Protein AF-A3DI80-F1 (afdb_monomer)

Mean predicted align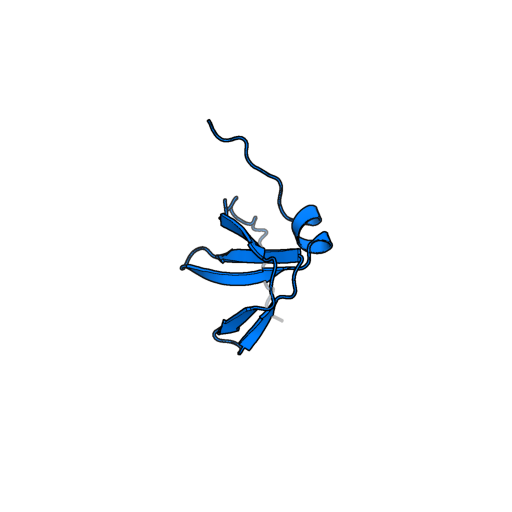ed error: 5.06 Å

Organism: Acetivibrio thermocellus (strain ATCC 27405 / DSM 1237 / JCM 9322 / NBRC 103400 / NCIMB 10682 / NRRL B-4536 / VPI 7372) (NCBI:txid203119)

Structure (mmCIF, N/CA/C/O backbone):
data_AF-A3DI80-F1
#
_entry.id   AF-A3DI80-F1
#
loop_
_atom_site.group_PDB
_atom_site.id
_atom_site.type_symbol
_atom_site.label_atom_id
_atom_site.label_alt_id
_atom_site.label_comp_id
_atom_site.label_asym_id
_atom_site.label_entity_id
_atom_site.label_seq_id
_atom_site.pdbx_PDB_ins_code
_atom_site.Cartn_x
_atom_site.Cartn_y
_atom_site.Cartn_z
_atom_site.occupancy
_atom_site.B_iso_or_equiv
_atom_site.auth_seq_id
_atom_site.auth_comp_id
_atom_site.auth_asym_id
_atom_site.auth_atom_id
_atom_site.pdbx_PDB_model_num
ATOM 1 N N . MET A 1 1 ? 25.033 13.429 29.081 1.00 55.25 1 MET A N 1
ATOM 2 C CA . MET A 1 1 ? 23.906 12.752 28.397 1.00 55.25 1 MET A CA 1
ATOM 3 C C . MET A 1 1 ? 22.758 13.740 28.275 1.00 55.25 1 MET A C 1
ATOM 5 O O . MET A 1 1 ? 22.262 14.187 29.299 1.00 55.25 1 MET A O 1
ATOM 9 N N . GLN A 1 2 ? 22.391 14.157 27.060 1.00 63.06 2 GLN A N 1
ATOM 10 C CA . GLN A 1 2 ? 21.248 15.058 26.874 1.00 63.06 2 G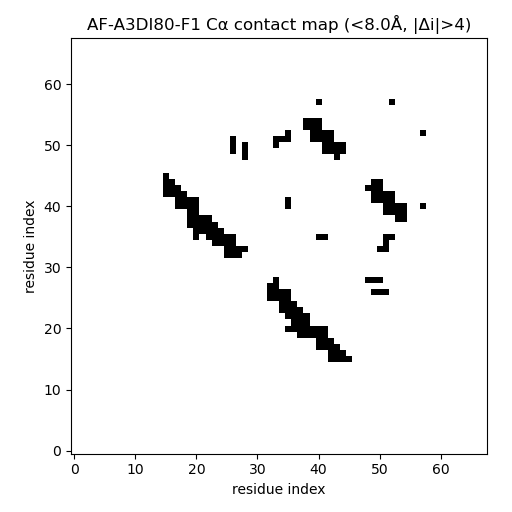LN A CA 1
ATOM 11 C C . GLN A 1 2 ? 19.943 14.276 27.077 1.00 63.06 2 GLN A C 1
ATOM 13 O O . GLN A 1 2 ? 19.709 13.273 26.406 1.00 63.06 2 GLN A O 1
ATOM 18 N N . ASN A 1 3 ? 19.105 14.721 28.015 1.00 70.50 3 ASN A N 1
ATOM 19 C CA . ASN A 1 3 ? 17.773 14.162 28.240 1.00 70.50 3 ASN A CA 1
ATOM 20 C C . ASN A 1 3 ? 16.871 14.491 27.042 1.00 70.50 3 ASN A C 1
ATOM 22 O O . ASN A 1 3 ? 16.334 15.594 26.942 1.00 70.50 3 ASN A O 1
ATOM 26 N N . ILE A 1 4 ? 16.685 13.534 26.130 1.00 80.88 4 ILE A N 1
ATOM 27 C CA . ILE A 1 4 ? 15.720 13.666 25.033 1.00 80.88 4 ILE A CA 1
ATOM 28 C C . ILE A 1 4 ? 14.307 13.589 25.628 1.00 80.88 4 ILE A C 1
ATOM 30 O O . ILE A 1 4 ? 13.871 12.537 26.100 1.00 80.88 4 ILE A O 1
ATOM 34 N N . ARG A 1 5 ? 13.565 14.703 25.603 1.00 83.44 5 ARG A N 1
ATOM 35 C CA . ARG A 1 5 ? 12.147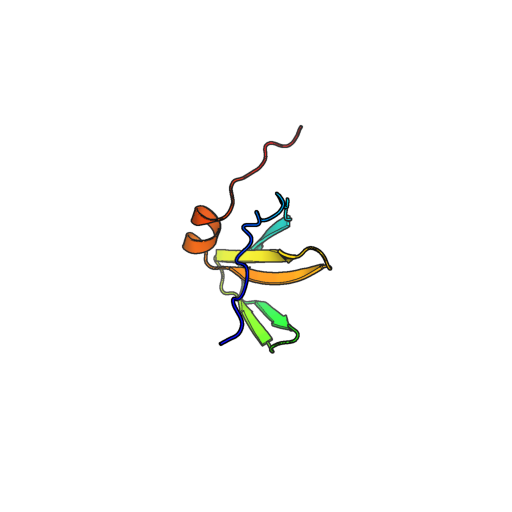 14.726 25.994 1.00 83.44 5 ARG A CA 1
ATOM 36 C C . ARG A 1 5 ? 11.312 13.993 24.941 1.00 83.44 5 ARG A C 1
ATOM 38 O O . ARG A 1 5 ? 11.116 14.496 23.838 1.00 83.44 5 ARG A O 1
ATOM 45 N N . LYS A 1 6 ? 10.785 12.818 25.291 1.00 89.19 6 LYS A N 1
ATOM 46 C CA . LYS A 1 6 ? 9.832 12.084 24.446 1.00 89.19 6 LYS A CA 1
ATOM 47 C C . LYS A 1 6 ? 8.473 12.795 24.444 1.00 89.19 6 LYS A C 1
ATOM 49 O O . LYS A 1 6 ? 7.933 13.105 25.503 1.00 89.19 6 LYS A O 1
ATOM 54 N N . ARG A 1 7 ? 7.904 13.018 23.257 1.00 93.69 7 ARG A N 1
ATOM 55 C CA . ARG A 1 7 ? 6.531 13.513 23.051 1.00 93.69 7 ARG A CA 1
ATOM 56 C C . ARG A 1 7 ? 5.733 12.450 22.301 1.00 93.69 7 ARG A C 1
ATOM 58 O O . ARG A 1 7 ? 6.289 11.752 21.457 1.00 93.69 7 ARG A O 1
ATOM 65 N N . LYS A 1 8 ? 4.446 12.318 22.621 1.00 93.19 8 LYS A N 1
ATOM 66 C CA . LYS A 1 8 ? 3.521 11.416 21.922 1.00 93.19 8 LYS A CA 1
ATOM 67 C C . LYS A 1 8 ? 2.763 12.203 20.851 1.00 93.19 8 LYS A C 1
ATOM 69 O O . LYS A 1 8 ? 2.378 13.343 21.095 1.00 93.19 8 LYS A O 1
ATOM 74 N N . PHE A 1 9 ? 2.539 11.586 19.697 1.00 93.94 9 PHE A N 1
ATOM 75 C CA . PHE A 1 9 ? 1.790 12.146 18.570 1.00 93.94 9 PHE A CA 1
ATOM 76 C C . PHE A 1 9 ? 0.826 11.078 18.035 1.00 93.94 9 PHE A C 1
ATOM 78 O O . PHE A 1 9 ? 1.074 9.888 18.217 1.00 93.94 9 PHE A O 1
ATOM 85 N N . ARG A 1 10 ? -0.261 11.496 17.377 1.00 93.81 10 ARG A N 1
ATOM 86 C CA . ARG A 1 10 ? -1.187 10.607 16.654 1.00 93.81 10 ARG A CA 1
ATOM 87 C C . ARG A 1 10 ? -1.084 10.872 15.155 1.00 93.81 10 ARG A C 1
ATOM 89 O O . ARG A 1 10 ? -0.893 12.025 14.763 1.00 93.81 10 ARG A O 1
ATOM 96 N N . LYS A 1 11 ? -1.238 9.838 14.325 1.00 87.62 11 LYS A N 1
ATOM 97 C CA . LYS A 1 11 ? -1.424 10.022 12.878 1.00 87.62 11 LYS A CA 1
ATOM 98 C C . LYS A 1 11 ? -2.758 10.748 12.658 1.00 87.62 11 LYS A C 1
ATOM 100 O O . LYS A 1 11 ? -3.714 10.510 13.396 1.00 87.62 11 LYS A O 1
ATOM 105 N N . LYS A 1 12 ? -2.815 11.669 11.694 1.00 87.50 12 LYS A N 1
ATOM 106 C CA . LYS A 1 12 ? -4.096 12.254 11.274 1.00 87.50 12 LYS A CA 1
ATOM 107 C C . LYS A 1 12 ? -4.964 11.153 10.637 1.00 87.50 12 LYS A C 1
ATOM 109 O O . LYS A 1 12 ? -4.385 10.262 10.012 1.00 87.50 12 LYS A O 1
ATOM 114 N N . PRO A 1 13 ? -6.300 11.197 10.776 1.00 86.38 13 PRO A N 1
ATOM 115 C CA . PRO A 1 13 ? -7.174 10.369 9.952 1.00 86.38 13 PRO A CA 1
ATOM 116 C C . PRO A 1 13 ? -7.011 10.829 8.499 1.00 86.38 13 PRO A C 1
ATOM 118 O O . PRO A 1 13 ? -7.152 12.018 8.214 1.00 86.38 13 PRO A O 1
ATOM 121 N N . ILE A 1 14 ? -6.607 9.922 7.612 1.00 89.81 14 ILE A N 1
ATOM 122 C CA . ILE A 1 14 ? -6.392 10.206 6.190 1.00 89.81 14 ILE A CA 1
ATOM 123 C C . ILE A 1 14 ? -7.312 9.269 5.421 1.00 89.81 14 ILE A C 1
ATOM 125 O O . ILE A 1 14 ? -7.154 8.054 5.521 1.00 89.81 14 ILE A O 1
ATOM 129 N N . ILE A 1 15 ? -8.249 9.854 4.681 1.00 92.25 15 ILE A N 1
ATOM 130 C CA . ILE A 1 15 ? -9.030 9.149 3.668 1.00 92.25 15 ILE A CA 1
ATOM 131 C C . ILE A 1 15 ? -8.142 9.028 2.432 1.00 92.25 15 ILE A C 1
ATOM 133 O O . ILE A 1 15 ? -7.464 9.987 2.059 1.00 92.25 15 ILE A O 1
ATOM 137 N N . ILE A 1 16 ? -8.103 7.837 1.850 1.00 94.00 16 ILE A N 1
ATOM 138 C CA . ILE A 1 16 ? -7.307 7.520 0.665 1.00 94.00 16 ILE A CA 1
ATOM 139 C C . ILE A 1 16 ? -8.218 6.960 -0.412 1.00 94.00 16 ILE A C 1
ATOM 141 O O . ILE A 1 16 ? -9.231 6.333 -0.108 1.00 94.00 16 ILE A O 1
ATOM 145 N N . GLU A 1 17 ? -7.808 7.136 -1.660 1.00 96.50 17 GLU A N 1
ATOM 146 C CA . GLU A 1 17 ? -8.352 6.377 -2.776 1.00 96.50 17 GLU A CA 1
ATOM 147 C C . GLU A 1 17 ? -7.485 5.141 -3.003 1.00 96.50 17 GLU A C 1
ATOM 149 O O . GLU A 1 17 ? -6.250 5.199 -2.946 1.00 96.50 17 GLU A O 1
ATOM 154 N N . ALA A 1 18 ? -8.131 4.013 -3.270 1.00 97.69 18 ALA A N 1
ATOM 155 C CA . ALA A 1 18 ? -7.445 2.807 -3.686 1.00 97.69 18 ALA A CA 1
ATOM 156 C C . ALA A 1 18 ? -8.338 1.959 -4.587 1.00 97.69 18 ALA A C 1
ATOM 158 O O . ALA A 1 18 ? -9.559 1.952 -4.447 1.00 97.69 18 ALA A O 1
ATOM 159 N N . TYR A 1 19 ? -7.714 1.203 -5.483 1.00 98.00 19 TYR A N 1
ATOM 160 C CA . TYR A 1 19 ? -8.399 0.223 -6.323 1.00 98.00 19 TYR A CA 1
ATOM 161 C C . TYR A 1 19 ? -7.589 -1.070 -6.387 1.00 98.00 19 TYR A C 1
ATOM 163 O O . TYR A 1 19 ? -6.367 -1.047 -6.245 1.00 98.00 19 TYR A O 1
ATOM 171 N N . GLN A 1 20 ? -8.247 -2.208 -6.605 1.00 98.44 20 GLN A N 1
ATOM 172 C CA . GLN A 1 20 ? -7.541 -3.460 -6.882 1.00 98.44 20 GLN A CA 1
ATOM 173 C C . GLN A 1 20 ? -7.222 -3.571 -8.367 1.00 98.44 20 GLN A C 1
ATOM 175 O O . GLN A 1 20 ? -8.083 -3.319 -9.210 1.00 98.44 20 GLN A O 1
ATOM 180 N N . THR A 1 21 ? -5.996 -3.973 -8.691 1.00 98.31 21 THR A N 1
ATOM 181 C CA . THR A 1 21 ? -5.624 -4.268 -10.076 1.00 98.31 21 THR A CA 1
ATOM 182 C C . THR A 1 21 ? -5.945 -5.713 -10.450 1.00 98.31 21 THR A C 1
ATOM 184 O O . THR A 1 21 ? -5.868 -6.615 -9.622 1.00 98.31 21 THR A O 1
ATOM 187 N N . ASP A 1 22 ? -6.274 -5.951 -11.713 1.00 98.44 22 ASP A N 1
ATOM 188 C CA . ASP A 1 22 ? -6.499 -7.267 -12.315 1.00 98.44 22 ASP A CA 1
ATOM 189 C C . ASP A 1 22 ? -5.300 -7.761 -13.146 1.00 98.44 22 ASP A C 1
ATOM 191 O O . ASP A 1 22 ? -5.319 -8.870 -13.681 1.00 98.44 22 ASP A O 1
ATOM 195 N N . LYS A 1 23 ? -4.237 -6.958 -13.241 1.00 98.38 23 LYS A N 1
ATOM 196 C CA . LYS A 1 23 ? -3.055 -7.218 -14.069 1.00 98.38 23 LYS A CA 1
ATOM 197 C C . LYS A 1 23 ? -1.771 -6.856 -13.332 1.00 98.38 23 LYS A C 1
ATOM 199 O O . LYS A 1 23 ? -1.785 -6.223 -12.282 1.00 98.38 23 LYS A O 1
ATOM 204 N N . GLU A 1 24 ? -0.635 -7.259 -13.890 1.00 98.50 24 GLU A N 1
ATOM 205 C CA . GLU A 1 24 ? 0.651 -6.784 -13.384 1.00 98.50 24 GLU A CA 1
ATOM 206 C C . GLU A 1 24 ? 0.857 -5.307 -13.757 1.00 98.50 24 GLU A C 1
ATOM 208 O O . GLU A 1 24 ? 0.673 -4.918 -14.913 1.00 98.50 24 GLU A O 1
ATOM 213 N N . ILE A 1 25 ? 1.248 -4.485 -12.780 1.00 98.00 25 ILE A N 1
ATOM 214 C CA . ILE A 1 25 ? 1.550 -3.057 -12.965 1.00 98.00 25 ILE A CA 1
ATOM 215 C C . ILE A 1 25 ? 2.925 -2.769 -12.362 1.00 98.00 25 ILE A C 1
ATOM 217 O O . ILE A 1 25 ? 3.230 -3.228 -11.262 1.00 98.00 25 ILE A O 1
ATOM 221 N N . ILE A 1 26 ? 3.751 -1.992 -13.064 1.00 98.31 26 ILE A N 1
ATOM 222 C CA . ILE A 1 26 ? 4.971 -1.409 -12.500 1.00 98.31 26 ILE A CA 1
ATOM 223 C C . ILE A 1 26 ? 4.693 0.052 -12.160 1.00 98.31 26 ILE A C 1
ATOM 225 O O . ILE A 1 26 ? 4.348 0.841 -13.039 1.00 98.31 26 ILE A O 1
ATOM 229 N N . ILE A 1 27 ? 4.841 0.401 -10.887 1.00 97.44 27 ILE A N 1
ATOM 230 C CA . ILE A 1 27 ? 4.679 1.757 -10.372 1.00 97.44 27 ILE A CA 1
ATOM 231 C C . ILE A 1 27 ? 6.068 2.328 -10.122 1.00 97.44 27 ILE A C 1
ATOM 233 O O . ILE A 1 27 ? 6.826 1.789 -9.319 1.00 97.44 27 ILE A O 1
ATOM 237 N N . ASN A 1 28 ? 6.411 3.415 -10.807 1.00 95.81 28 ASN A N 1
ATOM 238 C CA . ASN A 1 28 ? 7.682 4.098 -10.592 1.00 95.81 28 ASN A CA 1
ATOM 239 C C . ASN A 1 28 ? 7.562 5.018 -9.373 1.00 95.81 28 ASN A C 1
ATOM 241 O O . ASN A 1 28 ? 6.823 6.002 -9.426 1.00 95.81 28 ASN A O 1
ATOM 245 N N . THR A 1 29 ? 8.283 4.712 -8.294 1.00 92.94 29 THR A N 1
ATOM 246 C CA . THR A 1 29 ? 8.383 5.578 -7.109 1.00 92.94 29 THR A CA 1
ATOM 247 C C . THR A 1 29 ? 9.756 6.247 -7.038 1.00 92.94 29 THR A C 1
ATOM 249 O O . THR A 1 29 ? 10.640 5.979 -7.857 1.00 92.94 29 THR A O 1
ATOM 252 N N . MET A 1 30 ? 9.954 7.131 -6.055 1.00 90.44 30 MET A N 1
ATOM 253 C CA . MET A 1 30 ? 11.251 7.780 -5.819 1.00 90.44 30 MET A CA 1
ATOM 254 C C . MET A 1 30 ? 12.327 6.793 -5.347 1.00 90.44 30 MET A C 1
ATOM 256 O O . MET A 1 30 ? 13.514 7.002 -5.583 1.00 90.44 30 MET A O 1
ATOM 260 N N . GLU A 1 31 ? 11.910 5.714 -4.692 1.00 92.88 31 GLU A N 1
ATOM 261 C CA . GLU A 1 31 ? 12.754 4.630 -4.192 1.00 92.88 31 GLU A CA 1
ATOM 262 C C . GLU A 1 31 ? 13.036 3.564 -5.263 1.00 92.88 31 GLU A C 1
ATOM 264 O O . GLU A 1 31 ? 13.893 2.703 -5.060 1.00 92.88 31 GLU A O 1
ATOM 269 N N . GLY A 1 32 ? 12.335 3.623 -6.400 1.00 95.69 32 GLY A N 1
ATOM 270 C CA . GLY A 1 32 ? 12.496 2.721 -7.535 1.00 95.69 32 GLY A CA 1
ATOM 271 C C . GLY A 1 32 ? 11.176 2.127 -8.040 1.00 95.69 32 GLY A C 1
ATOM 272 O O . GLY A 1 32 ? 10.096 2.453 -7.550 1.00 95.69 32 GLY A O 1
ATOM 273 N N . PRO A 1 33 ? 11.232 1.257 -9.061 1.00 97.62 33 PRO A N 1
ATOM 274 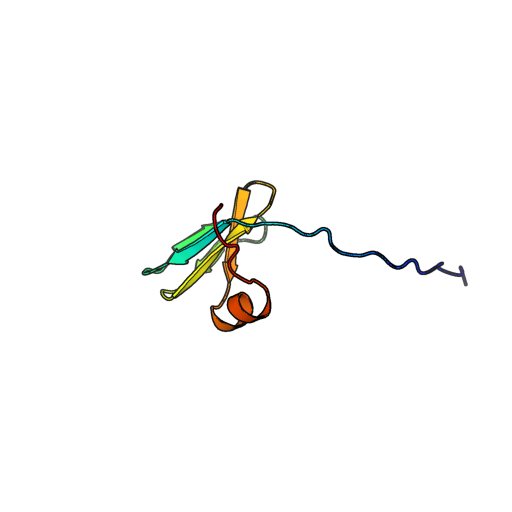C CA . PRO A 1 33 ? 10.045 0.592 -9.575 1.00 97.62 33 PRO A CA 1
ATOM 275 C C . PRO A 1 33 ? 9.528 -0.459 -8.585 1.00 97.62 33 PRO A C 1
ATOM 277 O O . PRO A 1 33 ? 10.268 -1.337 -8.139 1.00 97.62 33 PRO A O 1
ATOM 280 N N . LEU A 1 34 ? 8.231 -0.414 -8.297 1.00 98.00 34 LEU A N 1
ATOM 281 C CA . LEU A 1 34 ? 7.513 -1.411 -7.511 1.00 98.00 34 LEU A CA 1
ATOM 282 C C . LEU A 1 34 ? 6.559 -2.199 -8.403 1.00 98.00 34 LEU A C 1
ATOM 284 O O . LEU A 1 34 ? 5.869 -1.631 -9.246 1.00 98.00 34 LEU A O 1
ATOM 288 N N . LYS A 1 35 ? 6.488 -3.515 -8.197 1.00 98.38 35 LYS A N 1
ATOM 289 C CA . LYS A 1 35 ? 5.587 -4.401 -8.940 1.00 98.38 35 LYS A CA 1
ATOM 290 C C . LYS A 1 35 ? 4.322 -4.696 -8.136 1.00 98.38 35 LYS A C 1
ATOM 292 O O . LYS A 1 35 ? 4.406 -5.209 -7.022 1.00 98.38 35 LYS A O 1
ATOM 297 N N . ALA A 1 36 ? 3.168 -4.443 -8.741 1.00 98.56 36 ALA A N 1
ATOM 298 C CA . ALA A 1 36 ? 1.867 -4.940 -8.313 1.00 98.56 36 ALA A CA 1
ATOM 299 C C . ALA A 1 36 ? 1.512 -6.202 -9.108 1.00 98.56 36 ALA A C 1
ATOM 301 O O . ALA A 1 36 ? 1.777 -6.279 -10.310 1.00 98.56 36 ALA A O 1
ATOM 302 N N . SER A 1 37 ? 0.922 -7.190 -8.444 1.00 98.69 37 SER A N 1
ATOM 303 C CA . SER A 1 37 ? 0.335 -8.383 -9.070 1.00 98.69 37 SER A CA 1
ATOM 304 C C . SER A 1 37 ? -1.193 -8.262 -9.122 1.00 98.69 37 SER A C 1
ATOM 306 O O . SER A 1 37 ? -1.753 -7.517 -8.315 1.00 98.69 37 SER A O 1
ATOM 308 N N . PRO A 1 38 ? -1.886 -9.025 -9.989 1.00 98.75 38 PRO A N 1
ATOM 309 C CA . PRO A 1 38 ? -3.340 -9.138 -9.937 1.00 98.75 38 PRO A CA 1
ATOM 310 C C . PRO A 1 38 ? -3.837 -9.416 -8.511 1.00 98.75 38 PRO A C 1
ATOM 312 O O . PRO A 1 38 ? -3.321 -10.298 -7.820 1.00 98.75 38 PRO A O 1
ATOM 315 N N . GLY A 1 39 ? -4.832 -8.652 -8.075 1.00 98.50 39 GLY A N 1
ATOM 316 C CA . GLY A 1 39 ? -5.414 -8.680 -6.738 1.00 98.50 39 GLY A CA 1
ATOM 317 C C . GLY A 1 39 ? -4.814 -7.668 -5.762 1.00 98.50 39 GLY A C 1
ATOM 318 O O . GLY A 1 39 ? -5.499 -7.313 -4.801 1.00 98.50 39 GLY A O 1
ATOM 319 N N . ASP A 1 40 ? -3.595 -7.169 -5.990 1.00 98.75 40 ASP A N 1
ATOM 320 C CA . ASP A 1 40 ? -2.996 -6.139 -5.136 1.00 98.75 40 ASP A CA 1
ATOM 321 C C . ASP A 1 40 ? -3.796 -4.828 -5.210 1.00 98.75 40 ASP A C 1
ATOM 323 O O . ASP A 1 40 ? -4.373 -4.475 -6.241 1.00 98.75 40 ASP A O 1
ATOM 327 N N . TRP A 1 41 ? -3.805 -4.090 -4.103 1.00 98.62 41 TRP A N 1
ATOM 328 C CA . TRP A 1 41 ? -4.361 -2.743 -4.048 1.00 98.62 41 TRP A CA 1
ATOM 329 C C . TRP A 1 41 ? -3.329 -1.730 -4.521 1.00 98.62 41 TRP A C 1
ATOM 331 O O . TRP A 1 41 ? -2.178 -1.784 -4.096 1.00 98.62 41 TRP A O 1
ATOM 341 N N . ILE A 1 42 ? -3.745 -0.780 -5.347 1.00 98.44 42 ILE A N 1
ATOM 342 C CA . ILE A 1 42 ? -2.974 0.414 -5.672 1.00 98.44 42 ILE A CA 1
ATOM 343 C C . ILE A 1 42 ? -3.546 1.556 -4.849 1.00 98.44 42 ILE A C 1
ATOM 345 O O . ILE A 1 42 ? -4.709 1.915 -5.024 1.00 98.44 42 ILE A O 1
ATOM 349 N N . ILE A 1 43 ? -2.741 2.095 -3.940 1.00 97.81 43 ILE A N 1
ATOM 3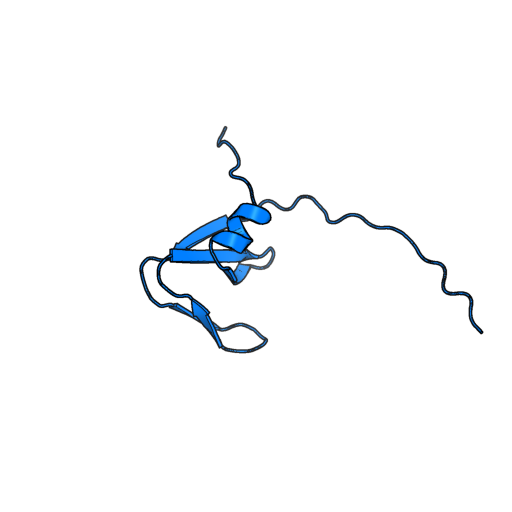50 C CA . ILE A 1 43 ? -3.136 3.202 -3.070 1.00 97.81 43 ILE A CA 1
ATOM 351 C C . ILE A 1 43 ? -2.585 4.502 -3.638 1.00 97.81 43 ILE A C 1
ATOM 353 O O . ILE A 1 43 ? -1.404 4.558 -3.985 1.00 97.81 43 ILE A O 1
ATOM 357 N N . THR A 1 44 ? -3.414 5.542 -3.659 1.00 96.94 44 THR A N 1
ATOM 358 C CA . THR A 1 44 ? -2.990 6.914 -3.943 1.00 96.94 44 THR A CA 1
ATOM 359 C C . THR A 1 44 ? -2.718 7.645 -2.625 1.00 96.94 44 THR A C 1
ATOM 361 O O . THR A 1 44 ? -3.590 7.775 -1.764 1.00 96.94 44 THR A O 1
ATOM 364 N N . GLY A 1 45 ? -1.476 8.082 -2.436 1.00 91.75 45 GLY A N 1
ATOM 365 C CA . GLY A 1 45 ? -1.038 8.888 -1.307 1.00 91.75 45 GLY A CA 1
ATOM 366 C C . GLY A 1 45 ? -1.452 10.356 -1.424 1.00 91.75 45 GLY A C 1
ATOM 367 O O . GLY A 1 45 ? -2.022 10.800 -2.417 1.00 91.75 45 GLY A O 1
ATOM 368 N N . VAL A 1 46 ? -1.166 11.130 -0.378 1.00 90.19 46 VAL A N 1
ATOM 369 C CA . VAL A 1 46 ? -1.684 12.503 -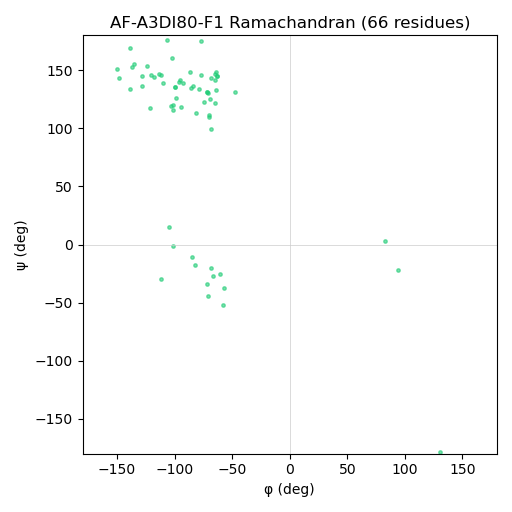0.229 1.00 90.19 46 VAL A CA 1
ATOM 370 C C . VAL A 1 46 ? -1.109 13.496 -1.240 1.00 90.19 46 VAL A C 1
ATOM 372 O O . VAL A 1 46 ? -1.717 14.541 -1.455 1.00 90.19 46 VAL A O 1
ATOM 375 N N . ASN A 1 47 ? 0.038 13.192 -1.856 1.00 91.06 47 ASN A N 1
ATOM 376 C CA . ASN A 1 47 ? 0.638 14.016 -2.907 1.00 91.06 47 ASN A CA 1
ATOM 377 C C . ASN A 1 47 ? 0.448 13.392 -4.302 1.00 91.06 47 ASN A C 1
ATOM 379 O O . ASN A 1 47 ? 1.119 13.799 -5.250 1.00 91.06 47 ASN A O 1
ATOM 383 N N . GLY A 1 48 ? -0.448 12.408 -4.437 1.00 93.06 48 GLY A N 1
ATOM 384 C CA . GLY A 1 48 ? -0.714 11.700 -5.691 1.00 93.06 48 GLY A CA 1
ATOM 385 C C . GLY A 1 48 ? 0.268 10.569 -6.005 1.00 93.06 48 GLY A C 1
ATOM 386 O O . GLY A 1 48 ? 0.155 9.945 -7.059 1.00 93.06 48 GLY A O 1
ATOM 387 N N . GLU A 1 49 ? 1.223 10.277 -5.118 1.00 95.31 49 GLU A N 1
ATOM 388 C CA . GLU A 1 49 ? 2.102 9.119 -5.260 1.00 95.31 49 GLU A CA 1
ATOM 389 C C . GLU A 1 49 ? 1.304 7.813 -5.211 1.00 95.31 49 GLU A C 1
ATOM 391 O O . GLU A 1 49 ? 0.338 7.700 -4.461 1.00 95.31 49 GLU A O 1
ATOM 396 N N . GLN A 1 50 ? 1.715 6.805 -5.978 1.00 97.31 50 GLN A N 1
ATOM 397 C CA . GLN A 1 50 ? 1.063 5.497 -5.967 1.00 97.31 50 GLN A CA 1
ATOM 398 C C . GLN A 1 50 ? 1.980 4.422 -5.399 1.00 97.31 50 GLN A C 1
ATOM 400 O O . GLN A 1 50 ? 3.197 4.463 -5.589 1.00 97.31 50 GLN A O 1
ATOM 405 N N . TYR A 1 51 ? 1.394 3.444 -4.712 1.00 97.19 51 TYR A N 1
ATOM 406 C CA . TYR A 1 51 ? 2.119 2.289 -4.189 1.00 97.19 51 TYR A CA 1
ATOM 407 C C . TYR A 1 51 ? 1.240 1.033 -4.164 1.00 97.19 51 TYR A C 1
ATOM 409 O O . TYR A 1 51 ? 0.042 1.121 -3.876 1.00 97.19 51 TYR A O 1
ATOM 417 N N . PRO A 1 52 ? 1.816 -0.149 -4.454 1.00 98.12 52 PRO A N 1
ATOM 418 C CA . PRO A 1 52 ? 1.103 -1.406 -4.316 1.00 98.12 52 PRO A CA 1
ATOM 419 C C . PRO A 1 52 ? 1.022 -1.834 -2.846 1.00 98.12 52 PRO A C 1
ATOM 421 O O . PRO A 1 52 ? 1.955 -1.640 -2.065 1.00 98.12 52 PRO A O 1
ATOM 424 N N . CYS A 1 53 ? -0.077 -2.480 -2.474 1.00 98.12 53 CYS A N 1
ATOM 425 C CA . CYS A 1 53 ? -0.316 -3.022 -1.145 1.00 98.12 53 CYS A CA 1
ATOM 426 C C . CYS A 1 53 ? -0.975 -4.399 -1.246 1.00 98.12 53 CYS A C 1
ATOM 428 O O . CYS A 1 53 ? -1.930 -4.601 -2.000 1.00 98.12 53 CYS A O 1
ATOM 430 N N . LYS A 1 54 ? -0.465 -5.368 -0.478 1.00 98.38 54 LYS A N 1
ATOM 431 C CA . LYS A 1 54 ? -1.008 -6.729 -0.491 1.00 98.38 54 LYS A CA 1
ATOM 432 C C . LYS A 1 54 ? -2.413 -6.768 0.122 1.00 98.38 54 LYS A C 1
ATOM 434 O O . LYS A 1 54 ? -2.658 -6.056 1.098 1.00 98.38 54 LYS A O 1
ATOM 439 N N . PRO A 1 55 ? -3.337 -7.600 -0.395 1.00 98.38 55 PRO A N 1
ATOM 440 C CA . PRO A 1 55 ? -4.739 -7.589 0.036 1.00 98.38 55 PRO A CA 1
ATOM 441 C C . PRO A 1 55 ? -4.951 -7.820 1.530 1.00 98.38 55 PRO A C 1
ATOM 443 O O . PRO A 1 55 ? -5.841 -7.224 2.133 1.00 98.38 55 PRO A O 1
ATOM 446 N N . ASP A 1 56 ? -4.145 -8.687 2.136 1.00 98.00 56 ASP A N 1
ATOM 447 C CA . ASP A 1 56 ? -4.218 -9.002 3.559 1.00 98.00 56 ASP A CA 1
ATOM 448 C C . ASP A 1 56 ? -3.703 -7.849 4.434 1.00 98.00 56 ASP A C 1
ATOM 450 O O . ASP A 1 56 ? -4.245 -7.616 5.513 1.00 98.00 56 ASP A O 1
ATOM 454 N N . ILE A 1 57 ? -2.698 -7.103 3.962 1.00 98.19 57 ILE A N 1
ATOM 455 C CA . ILE A 1 57 ? -2.191 -5.894 4.623 1.00 98.19 57 ILE A CA 1
ATOM 456 C C . ILE A 1 57 ? -3.213 -4.765 4.493 1.00 98.19 57 ILE A C 1
ATOM 458 O O . ILE A 1 57 ? -3.515 -4.094 5.483 1.00 98.19 57 ILE A O 1
ATOM 462 N N . PHE A 1 58 ? -3.786 -4.590 3.300 1.00 97.75 58 PHE A N 1
ATOM 463 C CA . PHE A 1 58 ? -4.779 -3.556 3.035 1.00 97.75 58 PHE A CA 1
ATOM 464 C C . PHE A 1 58 ? -5.986 -3.703 3.967 1.00 97.75 58 PHE A C 1
ATOM 466 O O . PHE A 1 58 ? -6.292 -2.782 4.717 1.00 97.75 58 PHE A O 1
ATOM 473 N N . LYS A 1 59 ? -6.586 -4.899 4.028 1.00 97.25 59 LYS A N 1
ATOM 474 C CA . LYS A 1 59 ? -7.748 -5.198 4.889 1.00 97.25 59 LYS A CA 1
ATOM 475 C C . LYS A 1 59 ? -7.493 -5.018 6.388 1.00 97.25 59 LYS A C 1
ATOM 477 O O . LYS A 1 59 ? -8.433 -4.812 7.142 1.00 97.25 59 LYS A O 1
ATOM 482 N N . LYS A 1 60 ? -6.240 -5.135 6.841 1.00 97.25 60 LYS A N 1
ATOM 483 C CA . LYS A 1 60 ? -5.861 -4.890 8.246 1.00 97.25 60 LYS A CA 1
ATOM 484 C C . LYS A 1 60 ? -5.663 -3.407 8.561 1.00 97.25 60 LYS A C 1
ATOM 486 O O . LYS A 1 60 ? -5.610 -3.051 9.734 1.00 97.25 60 LYS A O 1
ATOM 491 N N . THR A 1 61 ? -5.483 -2.574 7.536 1.00 95.25 61 THR A N 1
ATOM 492 C CA . THR A 1 61 ? -5.066 -1.172 7.679 1.00 95.25 61 THR A CA 1
ATOM 493 C C . THR A 1 61 ? -6.170 -0.190 7.302 1.00 95.25 61 THR A C 1
ATOM 495 O O . THR A 1 61 ? -6.202 0.912 7.846 1.00 95.25 61 THR A O 1
ATOM 498 N N . TYR A 1 62 ? -7.051 -0.580 6.381 1.00 95.00 62 TYR A N 1
ATOM 499 C CA . TYR A 1 62 ? -8.075 0.274 5.795 1.00 95.00 62 TYR A CA 1
ATOM 500 C C . TYR A 1 62 ? -9.450 -0.381 5.898 1.00 95.00 62 TYR A C 1
ATOM 502 O O . TYR A 1 62 ? -9.590 -1.596 5.750 1.00 95.00 62 TYR A O 1
ATOM 510 N N . GLU A 1 63 ? -10.457 0.456 6.104 1.00 95.00 63 GLU A N 1
ATOM 511 C CA . GLU A 1 63 ? -11.871 0.105 6.083 1.00 95.00 63 GLU A CA 1
ATOM 512 C C . GLU A 1 63 ? -12.575 0.933 4.998 1.00 95.00 63 GLU A C 1
ATOM 514 O O . GLU A 1 63 ? -12.148 2.063 4.732 1.00 95.00 63 GLU A O 1
ATOM 519 N N . PRO A 1 64 ? -13.598 0.378 4.321 1.00 93.94 64 PRO A N 1
ATOM 520 C CA . PRO A 1 64 ? -14.403 1.158 3.395 1.00 93.94 64 PRO A CA 1
ATOM 521 C C . PRO A 1 64 ? -15.137 2.262 4.155 1.00 93.94 64 PRO A C 1
ATOM 523 O O . PRO A 1 64 ? -15.560 2.074 5.295 1.00 93.94 64 PRO A O 1
ATOM 526 N N . ILE A 1 65 ? -15.297 3.402 3.497 1.00 93.62 65 ILE A N 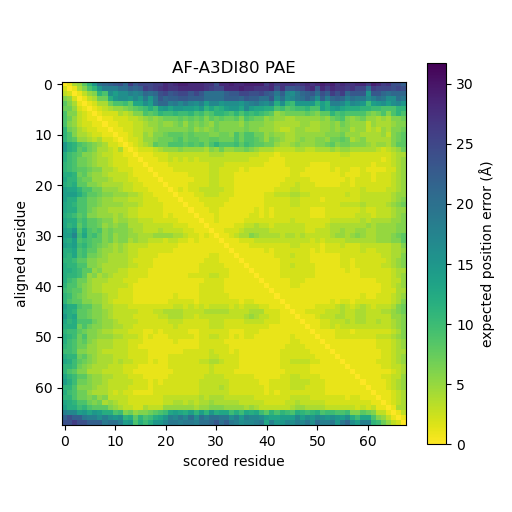1
ATOM 527 C CA . ILE A 1 65 ? -16.150 4.488 3.966 1.00 93.62 65 ILE A CA 1
ATOM 528 C C . ILE A 1 65 ? -17.456 4.366 3.184 1.00 93.62 65 ILE A C 1
ATOM 530 O O . ILE A 1 65 ? -17.424 4.094 1.985 1.00 93.62 65 ILE A O 1
ATOM 534 N N . GLU A 1 66 ? -18.589 4.488 3.869 1.00 88.25 66 GLU A N 1
ATOM 535 C CA . GLU A 1 66 ? -19.888 4.572 3.203 1.00 88.25 66 GLU A CA 1
ATOM 536 C C . GLU A 1 66 ? -19.957 5.918 2.471 1.00 88.25 66 GLU A C 1
ATOM 538 O O . GLU A 1 66 ? -19.708 6.959 3.080 1.00 88.25 66 GLU A O 1
ATOM 543 N N . ASP A 1 67 ? -20.232 5.893 1.166 1.00 75.56 67 ASP A N 1
ATOM 544 C CA . ASP A 1 67 ? -20.545 7.112 0.419 1.00 75.56 67 ASP A CA 1
ATOM 545 C C . ASP A 1 67 ? -21.859 7.705 0.975 1.00 75.56 67 ASP A C 1
ATOM 547 O O . ASP A 1 67 ? -22.822 6.962 1.188 1.00 75.56 67 ASP A O 1
ATOM 551 N N . GLU A 1 68 ? -21.893 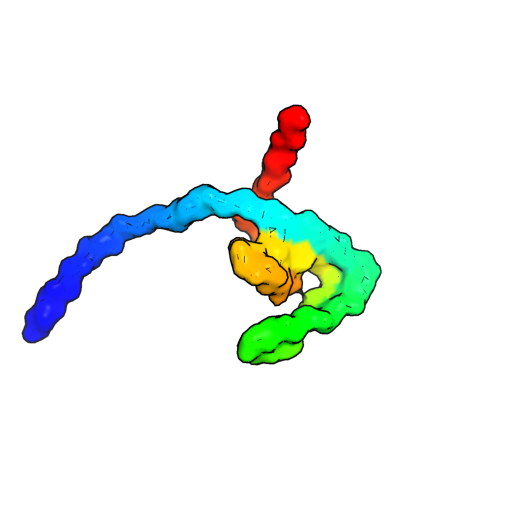9.019 1.236 1.00 59.91 68 GL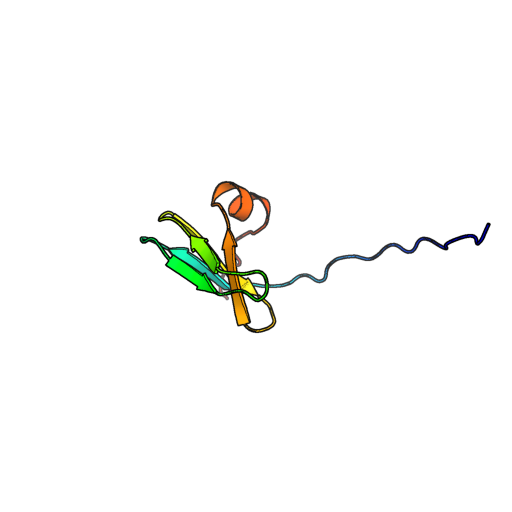U A N 1
ATOM 552 C CA . GLU A 1 68 ? -23.131 9.759 1.566 1.00 59.91 68 GLU A CA 1
ATOM 553 C C . GLU A 1 68 ? -24.056 9.917 0.350 1.00 59.91 68 GLU A C 1
ATOM 555 O O . GLU A 1 68 ? -23.552 10.204 -0.764 1.00 59.91 68 GLU A O 1
#

Sequence (68 aa):
MQNIRKRKFRKKPIIIEAYQTDKEIIINTMEGPLKASPGDWIITGVNGEQYPCKPDIFKKTYEPIEDE

Solvent-accessible surface area (backbone atoms only — not comparable to full-atom values): 4594 Å² total; per-residue (Å²): 133,85,83,78,82,85,79,89,84,77,83,76,94,74,91,68,57,68,48,68,37,85,48,77,44,79,44,80,46,97,93,43,78,42,77,31,48,57,60,22,30,40,38,42,45,98,86,68,48,66,47,67,39,53,55,73,60,43,63,76,74,54,77,90,77,83,84,131

Radius of gyration: 16.24 Å; Cα contacts (8 Å, |Δi|>4): 89; chains: 1; bounding box: 47×24×42 Å

Secondary structure (DSSP, 8-state):
----------PPP---EEEE-SS-EEEEETTEEEEEPTT-EEEE-TTS-EEEE-HHHHHHH--PPPP-

pLDDT: mean 92.84, std 9.03, range [55.25, 98.75]

Foldseek 3Di:
DDPDDDDDDDDDDDDWDKDFDQAWDWFQDPVGTDIDHHGWIWIQDPVRGTDTHHPVRCVVPDDDDDDD

Nearest PDB structures (foldseek):
  1xja-assembly3_E-2  TM=6.172E-01  e=4.053E+00  Escherichia coli
  3djm-assembly5_E  TM=4.949E-01  e=3.589E+00  Cereibacter sphaeroides 2.4.1